Protein AF-A0A3C0J3X7-F1 (afdb_monomer)

Solvent-accessible surface area (backbone atoms only — not comparable to full-atom values): 4859 Å² total; per-residue (Å²): 119,55,58,68,46,19,33,42,76,44,82,90,78,36,80,41,76,42,67,71,46,36,73,70,32,56,69,66,59,51,42,55,39,64,39,65,88,84,10,58,47,42,49,50,49,54,52,52,50,52,51,50,52,53,57,64,51,56,64,65,56,34,42,99,85,72,44,60,26,70,75,58,43,52,53,54,50,54,56,60,69,70,74,115

Structure (mmCIF, N/CA/C/O backbone):
data_AF-A0A3C0J3X7-F1
#
_entry.id   AF-A0A3C0J3X7-F1
#
loop_
_atom_site.group_PDB
_atom_site.id
_atom_site.type_symbol
_atom_site.label_atom_id
_atom_site.label_alt_id
_atom_site.label_comp_id
_atom_site.label_asym_id
_atom_site.label_entity_id
_atom_site.label_seq_id
_atom_site.pdbx_PDB_ins_code
_atom_site.Cartn_x
_atom_site.Cartn_y
_atom_site.Cartn_z
_atom_site.occupancy
_atom_site.B_iso_or_equiv
_atom_site.auth_seq_id
_atom_site.auth_comp_id
_atom_site.auth_asym_id
_atom_site.auth_atom_id
_atom_site.pdbx_PDB_model_num
ATOM 1 N N . MET A 1 1 ? -3.951 -7.887 6.365 1.00 81.56 1 MET A N 1
ATOM 2 C CA . MET A 1 1 ? -3.047 -6.744 6.649 1.00 81.56 1 MET A CA 1
ATOM 3 C C . MET A 1 1 ? -3.783 -5.437 6.390 1.00 81.56 1 MET A C 1
ATOM 5 O O . MET A 1 1 ? -4.042 -4.747 7.358 1.00 81.56 1 MET A O 1
ATOM 9 N N . LEU A 1 2 ? -4.230 -5.172 5.155 1.00 89.62 2 LEU A N 1
ATOM 10 C CA . LEU A 1 2 ? -5.118 -4.040 4.821 1.00 89.62 2 LEU A CA 1
ATOM 11 C C . LEU A 1 2 ? -6.533 -4.182 5.411 1.00 89.62 2 LEU A C 1
ATOM 13 O O . LEU A 1 2 ? -7.101 -3.218 5.907 1.00 89.62 2 LEU A O 1
ATOM 17 N N . SER A 1 3 ? -7.055 -5.408 5.479 1.00 90.38 3 SER A N 1
ATOM 18 C CA . SER A 1 3 ? -8.383 -5.681 6.052 1.00 90.38 3 SER A CA 1
ATOM 19 C C . SER A 1 3 ? -8.533 -5.255 7.513 1.00 90.38 3 SER A C 1
ATOM 21 O O . SER A 1 3 ? -9.639 -4.970 7.954 1.00 90.38 3 SER A O 1
ATOM 23 N N . LYS A 1 4 ? -7.423 -5.164 8.262 1.00 89.31 4 LYS A N 1
ATOM 24 C CA . LYS A 1 4 ? -7.421 -4.716 9.664 1.00 89.31 4 LYS A CA 1
ATOM 25 C C . LYS A 1 4 ? -7.769 -3.234 9.823 1.00 89.31 4 LYS A C 1
ATOM 27 O O . LYS A 1 4 ? -8.157 -2.834 10.910 1.00 89.31 4 LYS A O 1
ATOM 32 N N . ILE A 1 5 ? -7.606 -2.446 8.763 1.00 94.06 5 ILE A N 1
ATOM 33 C CA . ILE A 1 5 ? -7.941 -1.021 8.733 1.00 94.06 5 ILE A CA 1
ATOM 34 C C . ILE A 1 5 ? -9.168 -0.750 7.852 1.00 94.06 5 ILE A C 1
ATOM 36 O O . ILE A 1 5 ? -9.317 0.346 7.341 1.00 94.06 5 ILE A O 1
ATOM 40 N N . GLY A 1 6 ? -10.017 -1.750 7.598 1.00 93.81 6 GLY A N 1
ATOM 41 C CA . GLY A 1 6 ? -11.214 -1.562 6.772 1.00 93.81 6 GLY A CA 1
ATOM 42 C C . GLY A 1 6 ? -10.951 -1.450 5.266 1.00 93.81 6 GLY A C 1
ATOM 43 O O . GLY A 1 6 ? -11.827 -1.003 4.538 1.00 93.81 6 GLY A O 1
ATOM 44 N N . ILE A 1 7 ? -9.773 -1.854 4.769 1.00 95.56 7 ILE A N 1
ATOM 45 C CA . ILE A 1 7 ? -9.470 -1.878 3.327 1.00 95.56 7 ILE A CA 1
ATOM 46 C C . ILE A 1 7 ? -9.400 -3.324 2.834 1.00 95.56 7 ILE A C 1
ATOM 48 O O . ILE A 1 7 ? -8.597 -4.121 3.323 1.00 95.56 7 ILE A O 1
ATOM 52 N N . THR A 1 8 ? -10.186 -3.672 1.821 1.00 94.62 8 THR A N 1
ATOM 53 C CA . THR A 1 8 ? -10.194 -5.018 1.228 1.00 94.62 8 THR A CA 1
ATOM 54 C C . THR A 1 8 ? -9.963 -4.973 -0.279 1.00 94.62 8 THR A C 1
ATOM 56 O O . THR A 1 8 ? -10.053 -3.919 -0.903 1.00 94.62 8 THR A O 1
ATOM 59 N N . VAL A 1 9 ? -9.588 -6.115 -0.863 1.00 93.50 9 VAL A N 1
ATOM 60 C CA . VAL A 1 9 ? -9.456 -6.261 -2.317 1.00 93.50 9 VAL A CA 1
ATOM 61 C C . VAL A 1 9 ? -10.727 -6.928 -2.821 1.00 93.50 9 VAL A C 1
ATOM 63 O O . VAL A 1 9 ? -10.945 -8.115 -2.579 1.00 93.50 9 VAL A O 1
ATOM 66 N N . GLY A 1 10 ? -11.563 -6.136 -3.477 1.00 91.75 10 GLY A N 1
ATOM 67 C CA . GLY A 1 10 ? -12.837 -6.551 -4.035 1.00 91.75 10 GLY A CA 1
ATOM 68 C C . GLY A 1 10 ? -12.725 -7.088 -5.457 1.00 91.75 10 GLY A C 1
ATOM 69 O O . GLY A 1 10 ? -11.654 -7.462 -5.957 1.00 91.75 10 GLY A O 1
ATOM 70 N N . LYS A 1 11 ? -13.864 -7.118 -6.152 1.00 94.06 11 LYS A N 1
ATOM 71 C CA . LYS A 1 11 ? -13.942 -7.675 -7.507 1.00 94.06 11 LYS A CA 1
ATOM 72 C C . LYS A 1 11 ? -13.091 -6.859 -8.486 1.00 94.06 11 LYS A C 1
ATOM 74 O O . LYS A 1 11 ? -13.135 -5.631 -8.517 1.00 94.06 11 LYS A O 1
ATOM 79 N N . GLY A 1 12 ? -12.328 -7.557 -9.327 1.00 94.31 12 GLY A N 1
ATOM 80 C CA . GLY A 1 12 ? -11.455 -6.917 -10.315 1.00 94.31 12 GLY A CA 1
ATOM 81 C C . GLY A 1 12 ? -10.228 -6.235 -9.703 1.00 94.31 12 GLY A C 1
ATOM 82 O O . GLY A 1 12 ? -9.725 -5.280 -10.286 1.00 94.31 12 GLY A O 1
ATOM 83 N N . ASN A 1 13 ? -9.760 -6.707 -8.541 1.00 93.56 13 ASN A N 1
ATOM 84 C CA . ASN A 1 13 ? -8.584 -6.188 -7.831 1.00 93.56 13 ASN A CA 1
ATOM 85 C C . ASN A 1 13 ? -8.693 -4.710 -7.424 1.00 93.56 13 ASN A C 1
ATOM 87 O O . ASN A 1 13 ? -7.680 -4.031 -7.252 1.00 93.56 13 ASN A O 1
ATOM 91 N N . LYS A 1 14 ? -9.918 -4.200 -7.274 1.00 94.88 14 LYS A N 1
ATOM 92 C CA . LYS A 1 14 ? -10.161 -2.847 -6.774 1.00 94.88 14 LYS A CA 1
ATOM 93 C C . LYS A 1 14 ? -10.125 -2.835 -5.254 1.00 94.88 14 LYS A C 1
ATOM 95 O O . LYS A 1 14 ? -10.484 -3.818 -4.613 1.00 94.88 14 LYS A O 1
ATOM 100 N N . LEU A 1 15 ? -9.691 -1.717 -4.689 1.00 94.12 15 LEU A N 1
ATOM 101 C CA . LEU A 1 15 ? -9.755 -1.512 -3.249 1.00 94.12 15 LEU A CA 1
ATOM 102 C C . LEU A 1 15 ? -11.174 -1.095 -2.866 1.00 94.12 15 LEU A C 1
ATOM 104 O O . LEU A 1 15 ? -11.722 -0.159 -3.446 1.00 94.12 15 LEU A O 1
ATOM 108 N N . GLU A 1 16 ? -11.742 -1.795 -1.894 1.00 95.06 16 GLU A N 1
ATOM 109 C CA . GLU A 1 16 ? -13.033 -1.489 -1.286 1.00 95.06 16 GLU A CA 1
ATOM 110 C C . GLU A 1 16 ? -12.813 -1.055 0.164 1.00 95.06 16 GLU A C 1
ATOM 112 O O . GLU A 1 16 ? -11.937 -1.586 0.859 1.00 95.06 16 GLU A O 1
ATOM 117 N N . LEU A 1 17 ? -13.592 -0.065 0.598 1.00 95.19 17 LEU A N 1
ATOM 118 C CA . LEU A 1 17 ? -13.445 0.594 1.888 1.00 95.19 17 LEU A CA 1
ATOM 119 C C . LEU A 1 17 ? -14.687 0.353 2.742 1.00 95.19 17 LEU A C 1
ATOM 121 O O . LEU A 1 17 ? -15.794 0.715 2.351 1.00 95.19 17 LEU A O 1
ATOM 125 N N . ASP A 1 18 ? -14.479 -0.210 3.923 1.00 95.88 18 ASP A N 1
ATOM 126 C CA . ASP A 1 18 ? -15.457 -0.217 5.002 1.00 95.88 18 ASP A CA 1
ATOM 127 C C . ASP A 1 18 ? -15.177 0.994 5.901 1.00 95.88 18 ASP A C 1
ATOM 129 O O . ASP A 1 18 ? -14.215 1.006 6.673 1.00 95.88 18 ASP A O 1
ATOM 133 N N . GLU A 1 19 ? -15.996 2.039 5.771 1.00 94.75 19 GLU A N 1
ATOM 134 C CA . GLU A 1 19 ? -15.821 3.287 6.520 1.00 94.75 19 GLU A CA 1
ATOM 135 C C . GLU A 1 19 ? -15.907 3.104 8.037 1.00 94.75 19 GLU A C 1
ATOM 137 O O . GLU A 1 19 ? -15.190 3.775 8.784 1.00 94.75 19 GLU A O 1
ATOM 142 N N . GLU A 1 20 ? -16.783 2.219 8.506 1.00 95.06 20 GLU A N 1
ATOM 143 C CA . GLU A 1 20 ? -16.994 1.992 9.932 1.00 95.06 20 GLU A CA 1
ATOM 144 C C . GLU A 1 20 ? -15.790 1.274 10.537 1.00 95.06 20 GLU A C 1
ATOM 146 O O . GLU A 1 20 ? -15.304 1.654 11.606 1.00 95.06 20 GLU A O 1
ATOM 151 N N . ALA A 1 21 ? -15.268 0.267 9.835 1.00 93.75 21 ALA A N 1
ATOM 152 C CA . ALA A 1 21 ? -14.045 -0.416 10.232 1.00 93.75 21 ALA A CA 1
ATOM 153 C C . ALA A 1 21 ? -12.818 0.507 10.145 1.00 93.75 21 ALA A C 1
ATOM 155 O 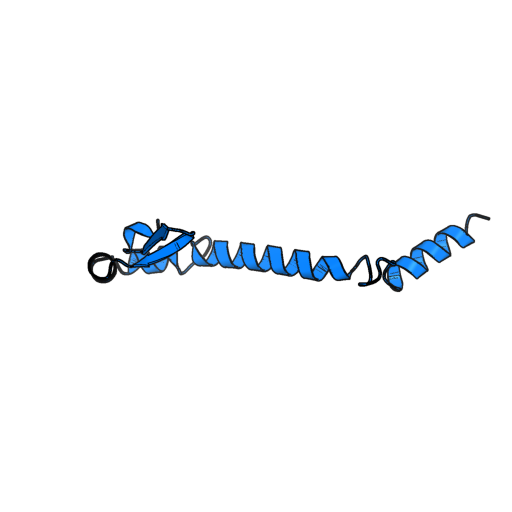O . ALA A 1 21 ? -11.972 0.473 11.038 1.00 93.75 21 ALA A O 1
ATOM 156 N N . LEU A 1 22 ? -12.733 1.364 9.121 1.00 94.19 22 LEU A N 1
ATOM 157 C CA . LEU A 1 22 ? -11.638 2.322 8.945 1.00 94.19 22 LEU A CA 1
ATOM 158 C C . LEU A 1 22 ? -11.580 3.336 10.097 1.00 94.19 22 LEU A C 1
ATOM 160 O O . LEU A 1 22 ? -10.507 3.570 10.646 1.00 94.19 22 LEU A O 1
ATOM 164 N N . LYS A 1 23 ? -12.724 3.914 10.490 1.00 94.44 23 LYS A N 1
ATOM 165 C CA . LYS A 1 23 ? -12.806 4.901 11.586 1.00 94.44 23 LYS A CA 1
ATOM 166 C C . LYS A 1 23 ? -12.484 4.293 12.953 1.00 94.44 23 LYS A C 1
ATOM 168 O O . LYS A 1 23 ? -11.957 4.987 13.817 1.00 94.44 23 LYS A O 1
ATOM 173 N N . LYS A 1 24 ? -12.811 3.012 13.156 1.00 94.75 24 LYS A N 1
ATOM 174 C CA . LYS A 1 24 ? -12.547 2.275 14.406 1.00 94.75 24 LYS A CA 1
ATOM 175 C C . LYS A 1 24 ? -11.130 1.713 14.483 1.00 94.75 24 LYS A C 1
ATOM 177 O O . LYS A 1 24 ? -10.693 1.323 15.563 1.00 94.75 24 LYS A O 1
ATOM 182 N N . ALA A 1 25 ? -10.436 1.618 13.354 1.00 94.12 25 ALA A N 1
ATOM 183 C CA . ALA A 1 25 ? -9.102 1.057 13.309 1.00 94.12 25 ALA A CA 1
ATOM 184 C C . ALA A 1 25 ? -8.088 1.957 14.023 1.00 94.12 25 ALA A C 1
ATOM 186 O O . ALA A 1 25 ? -8.140 3.184 13.964 1.00 94.12 25 ALA A O 1
ATOM 187 N N . ASP A 1 26 ? -7.130 1.321 14.688 1.00 94.69 26 ASP A N 1
ATOM 188 C CA . ASP A 1 26 ? -6.144 2.033 15.486 1.00 94.69 26 ASP A CA 1
ATOM 189 C C . ASP A 1 26 ? -5.101 2.762 14.618 1.00 94.69 26 ASP A C 1
ATOM 191 O O . ASP A 1 26 ? -4.566 2.206 13.653 1.00 94.69 26 ASP A O 1
ATOM 195 N N . ILE A 1 27 ? -4.745 3.991 15.007 1.00 92.94 27 ILE A N 1
ATOM 196 C CA . ILE A 1 27 ? -3.796 4.850 14.277 1.00 92.94 27 ILE A CA 1
ATOM 197 C C . ILE A 1 27 ? -2.417 4.187 14.144 1.00 92.94 27 ILE A C 1
ATOM 199 O O . ILE A 1 27 ? -1.744 4.368 13.124 1.00 92.94 27 ILE A O 1
ATOM 203 N N . SER A 1 28 ? -1.978 3.392 15.127 1.00 93.00 28 SER A N 1
ATOM 204 C CA . SER A 1 28 ? -0.699 2.680 15.019 1.00 93.00 28 SER A CA 1
ATOM 205 C C . SER A 1 28 ? -0.719 1.652 13.888 1.00 93.00 28 SER A C 1
ATOM 207 O O . SER A 1 28 ? 0.283 1.506 13.190 1.00 93.00 28 SER A O 1
ATOM 209 N N . SER A 1 29 ? -1.874 1.035 13.611 1.00 92.62 29 SER A N 1
ATOM 210 C CA . SER A 1 29 ? -2.030 0.100 12.492 1.00 92.62 29 SER A CA 1
ATOM 211 C C . SER A 1 29 ? -1.825 0.802 11.150 1.00 92.62 29 SER A C 1
ATOM 213 O O . SER A 1 29 ? -1.136 0.269 10.279 1.00 92.62 29 SER A O 1
ATOM 215 N N . PHE A 1 30 ? -2.345 2.023 10.993 1.00 92.88 30 PHE A N 1
ATOM 216 C CA . PHE A 1 30 ? -2.087 2.836 9.801 1.00 92.88 30 PHE A CA 1
ATOM 217 C C . PHE A 1 30 ? -0.611 3.192 9.672 1.00 92.88 30 PHE A C 1
ATOM 219 O O . PHE A 1 30 ? -0.046 3.050 8.588 1.00 92.88 30 PHE A O 1
ATOM 226 N N . LYS A 1 31 ? 0.034 3.598 10.773 1.00 93.56 31 LYS A N 1
ATOM 227 C CA . LYS A 1 31 ? 1.469 3.898 10.771 1.00 93.56 31 LYS A CA 1
ATOM 228 C C . LYS A 1 31 ? 2.284 2.678 10.361 1.00 93.56 31 LYS A C 1
ATOM 230 O O . LYS A 1 31 ? 3.078 2.794 9.441 1.00 93.56 31 LYS A O 1
ATOM 235 N N . THR A 1 32 ? 2.059 1.505 10.943 1.00 93.19 32 THR A N 1
ATOM 236 C CA . THR A 1 32 ? 2.790 0.283 10.567 1.00 93.19 32 THR A CA 1
ATOM 237 C C . THR A 1 32 ? 2.568 -0.118 9.104 1.00 93.19 32 THR A C 1
ATOM 239 O O . THR A 1 32 ? 3.469 -0.663 8.466 1.00 93.19 32 THR A O 1
ATOM 242 N N . LEU A 1 33 ? 1.376 0.128 8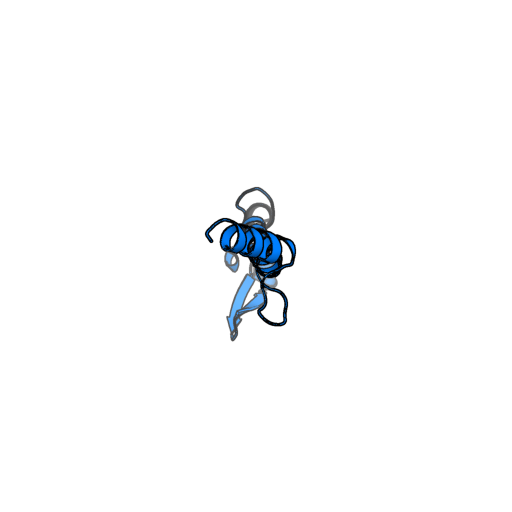.553 1.00 93.56 33 LEU A N 1
ATOM 243 C CA . LEU A 1 33 ? 1.051 -0.241 7.174 1.00 93.56 33 LEU A CA 1
ATOM 244 C C . LEU A 1 33 ? 1.598 0.745 6.141 1.00 93.56 33 LEU A C 1
ATOM 246 O O . LEU A 1 33 ? 2.123 0.312 5.116 1.00 93.56 33 LEU A O 1
ATOM 250 N N . PHE A 1 34 ? 1.474 2.046 6.385 1.00 93.94 34 PHE A N 1
ATOM 251 C CA . PHE A 1 34 ? 1.771 3.074 5.386 1.00 93.94 34 PHE A CA 1
ATOM 252 C C . PHE A 1 34 ? 3.051 3.858 5.655 1.00 93.94 34 PHE A C 1
ATOM 254 O O . PHE A 1 34 ? 3.492 4.606 4.789 1.00 93.94 34 PHE A O 1
ATOM 261 N N . THR A 1 35 ? 3.655 3.704 6.831 1.00 92.19 35 THR A N 1
ATOM 262 C CA . THR A 1 35 ? 4.851 4.452 7.222 1.00 92.19 35 THR A CA 1
ATOM 263 C C . THR A 1 35 ? 5.925 3.525 7.782 1.00 92.19 35 THR A C 1
ATOM 265 O O . THR A 1 35 ? 5.641 2.465 8.335 1.00 92.19 35 THR A O 1
ATOM 268 N N . GLY A 1 36 ? 7.182 3.937 7.648 1.00 91.25 36 GLY A N 1
ATOM 269 C CA . GLY A 1 36 ? 8.325 3.178 8.145 1.00 91.25 36 GLY A CA 1
ATOM 270 C C . GLY A 1 36 ? 8.858 2.134 7.1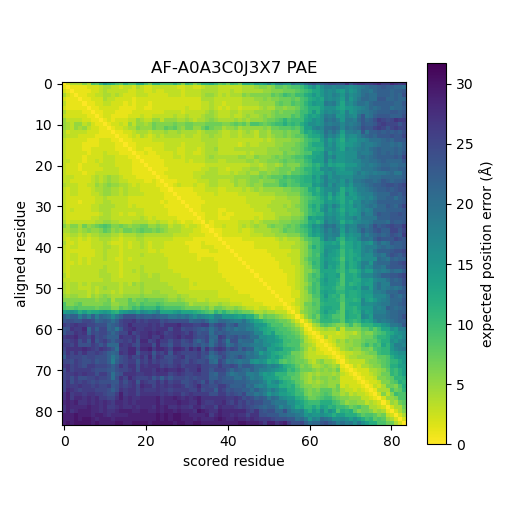64 1.00 91.25 36 GLY A C 1
ATOM 271 O O . GLY A 1 36 ? 8.247 1.810 6.141 1.00 91.25 36 GLY A O 1
ATOM 272 N N . HIS A 1 37 ? 10.045 1.633 7.497 1.00 90.75 37 HIS A N 1
ATOM 273 C CA . HIS A 1 37 ? 10.790 0.681 6.685 1.00 90.75 37 HIS A CA 1
ATOM 274 C C . HIS A 1 37 ? 10.081 -0.675 6.620 1.00 90.75 37 HIS A C 1
ATOM 276 O O . HIS A 1 37 ? 9.592 -1.176 7.635 1.00 90.75 37 HIS A O 1
ATOM 282 N N . ASN A 1 38 ? 10.041 -1.282 5.431 1.00 90.75 38 ASN A N 1
ATOM 283 C CA . ASN A 1 38 ? 9.410 -2.577 5.172 1.00 90.75 38 ASN A CA 1
ATOM 284 C C . ASN A 1 38 ? 7.883 -2.602 5.413 1.00 90.75 38 ASN A C 1
ATOM 286 O O . ASN A 1 38 ? 7.268 -3.678 5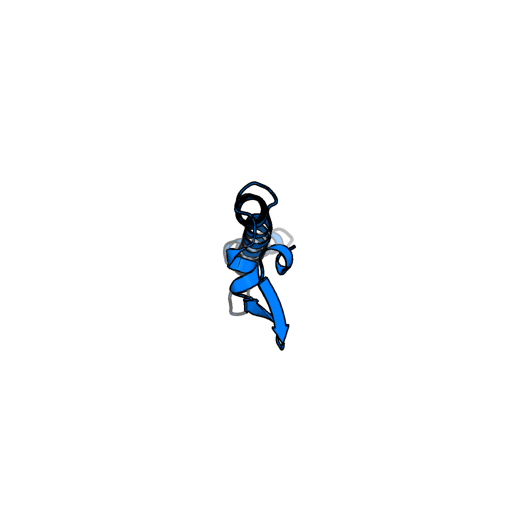.458 1.00 90.75 38 ASN A O 1
ATOM 290 N N . SER A 1 39 ? 7.269 -1.423 5.544 1.00 94.44 39 SER A N 1
ATOM 291 C CA . SER A 1 39 ? 5.819 -1.240 5.551 1.00 94.44 39 SER A CA 1
ATOM 292 C C . SER A 1 39 ? 5.209 -1.642 4.203 1.00 94.44 39 SER A C 1
ATOM 294 O O . SER A 1 39 ? 5.908 -1.908 3.220 1.00 94.44 39 SER A O 1
ATOM 296 N N . PHE A 1 40 ? 3.882 -1.725 4.136 1.00 93.81 40 PHE A N 1
ATOM 297 C CA . PHE A 1 40 ? 3.202 -2.079 2.892 1.00 93.81 40 PHE A CA 1
ATOM 298 C C . PHE A 1 40 ? 3.456 -1.033 1.799 1.00 93.81 40 PHE A C 1
ATOM 300 O O . PHE A 1 40 ? 3.810 -1.399 0.679 1.00 93.81 40 PHE A O 1
ATOM 307 N N . ALA A 1 41 ? 3.341 0.257 2.132 1.00 94.00 41 ALA A N 1
ATOM 308 C CA . ALA A 1 41 ? 3.609 1.344 1.189 1.00 94.00 41 ALA A CA 1
ATOM 309 C C . ALA A 1 41 ? 5.070 1.362 0.710 1.00 94.00 41 ALA A C 1
ATOM 311 O O . ALA A 1 41 ? 5.322 1.567 -0.479 1.00 94.00 41 ALA A O 1
ATOM 312 N N . ASP A 1 42 ? 6.022 1.087 1.607 1.00 96.31 42 ASP A N 1
ATOM 313 C CA . ASP A 1 42 ? 7.447 1.000 1.270 1.00 96.31 42 ASP A CA 1
ATOM 314 C C . ASP A 1 42 ? 7.708 -0.131 0.264 1.00 96.31 42 ASP A C 1
ATOM 316 O O . ASP A 1 42 ? 8.268 0.095 -0.805 1.00 96.31 42 ASP A O 1
ATOM 320 N N . LYS A 1 43 ? 7.171 -1.332 0.515 1.00 95.75 43 LYS A N 1
ATOM 321 C CA . LYS A 1 43 ? 7.293 -2.478 -0.406 1.00 95.75 43 LYS A CA 1
ATOM 322 C C . LYS A 1 43 ? 6.695 -2.206 -1.784 1.00 95.75 43 LYS A C 1
ATOM 324 O O . LYS A 1 43 ? 7.288 -2.583 -2.797 1.00 95.75 43 LYS A O 1
ATOM 329 N N . VAL A 1 44 ? 5.528 -1.560 -1.837 1.00 95.12 44 VAL A N 1
ATOM 330 C CA . VAL A 1 44 ? 4.902 -1.156 -3.106 1.00 95.12 44 VAL A CA 1
ATOM 331 C C . VAL A 1 44 ? 5.800 -0.164 -3.846 1.00 95.12 44 VAL A C 1
ATOM 333 O O 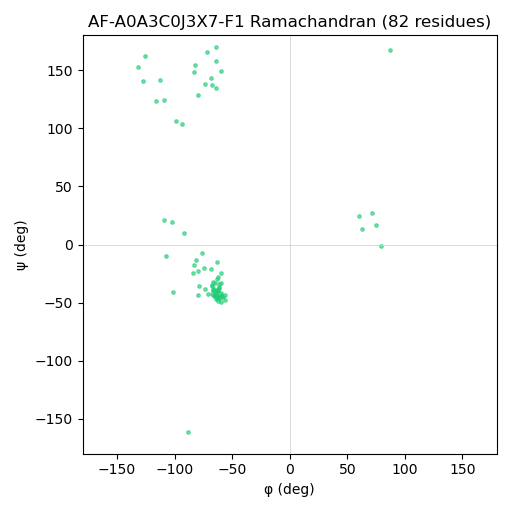. VAL A 1 44 ? 6.047 -0.342 -5.038 1.00 95.12 44 VAL A O 1
ATOM 336 N N . SER A 1 45 ? 6.357 0.818 -3.136 1.00 96.25 45 SER A N 1
ATOM 337 C CA . SER A 1 45 ? 7.269 1.820 -3.699 1.00 96.25 45 SER A CA 1
ATOM 338 C C . SER A 1 45 ? 8.561 1.187 -4.225 1.00 96.25 45 SER A C 1
ATOM 340 O O . SER A 1 45 ? 8.961 1.457 -5.356 1.00 96.25 45 SER A O 1
ATOM 342 N N . MET A 1 46 ? 9.171 0.273 -3.465 1.00 96.50 46 MET A N 1
ATOM 343 C CA . MET A 1 46 ? 10.344 -0.498 -3.890 1.00 96.50 46 MET A CA 1
ATOM 344 C C . MET A 1 46 ? 10.059 -1.301 -5.161 1.00 96.50 46 MET A C 1
ATOM 346 O O . MET A 1 46 ? 10.859 -1.299 -6.098 1.00 96.50 46 MET A O 1
ATOM 350 N N . LYS A 1 47 ? 8.903 -1.975 -5.227 1.00 96.44 47 LYS A N 1
ATOM 351 C CA . LYS A 1 47 ? 8.515 -2.745 -6.412 1.00 96.44 47 LYS A CA 1
ATOM 352 C C . LYS A 1 47 ? 8.281 -1.839 -7.618 1.00 96.44 47 LYS A C 1
ATOM 354 O O . LYS A 1 47 ? 8.764 -2.155 -8.704 1.00 96.44 47 LYS A O 1
ATOM 359 N N . ALA A 1 48 ? 7.583 -0.720 -7.435 1.00 95.69 48 ALA A N 1
ATOM 360 C CA . ALA A 1 48 ? 7.357 0.261 -8.490 1.00 95.69 48 ALA A CA 1
ATOM 361 C C . ALA A 1 48 ? 8.684 0.827 -9.017 1.00 95.69 48 ALA A C 1
ATOM 363 O O . ALA A 1 48 ? 8.894 0.878 -10.227 1.00 95.69 48 ALA A O 1
ATOM 364 N N . ASN A 1 49 ? 9.620 1.160 -8.124 1.00 95.12 49 ASN A N 1
ATOM 365 C CA . ASN A 1 49 ? 10.951 1.632 -8.496 1.00 95.12 49 ASN A CA 1
ATOM 366 C C . ASN A 1 49 ? 11.760 0.558 -9.244 1.00 95.12 49 ASN A C 1
ATOM 368 O O . ASN A 1 49 ? 12.401 0.852 -10.249 1.00 95.12 49 ASN A O 1
ATOM 372 N N . SER A 1 50 ? 11.682 -0.706 -8.816 1.00 94.19 50 SER A N 1
ATOM 373 C CA . SER A 1 50 ? 12.297 -1.833 -9.528 1.00 94.19 50 SER A CA 1
ATOM 374 C C . SER A 1 50 ? 11.761 -1.970 -10.959 1.00 94.19 50 SER A C 1
ATOM 376 O O . SER A 1 50 ? 12.553 -2.128 -11.888 1.00 94.19 50 SER A O 1
ATOM 378 N N . ILE A 1 51 ? 10.442 -1.850 -11.150 1.00 92.25 51 ILE A N 1
ATOM 379 C CA . ILE A 1 51 ? 9.810 -1.878 -12.478 1.00 92.25 51 ILE A CA 1
ATOM 380 C C . ILE A 1 51 ? 10.267 -0.680 -13.315 1.00 92.25 51 ILE A C 1
ATOM 382 O O . ILE A 1 51 ? 10.684 -0.858 -14.458 1.00 92.25 51 ILE A O 1
ATOM 386 N N . PHE A 1 52 ? 10.245 0.524 -12.738 1.00 89.44 52 PHE A N 1
ATOM 387 C CA . PHE A 1 52 ? 10.708 1.743 -13.398 1.00 89.44 52 PHE A CA 1
ATOM 388 C C . PHE A 1 52 ? 12.157 1.611 -13.881 1.00 89.44 52 PHE A C 1
ATOM 390 O O . PHE A 1 52 ? 12.446 1.871 -15.045 1.00 89.44 52 PHE A O 1
ATOM 397 N N . ASN A 1 53 ? 13.060 1.127 -13.027 1.00 87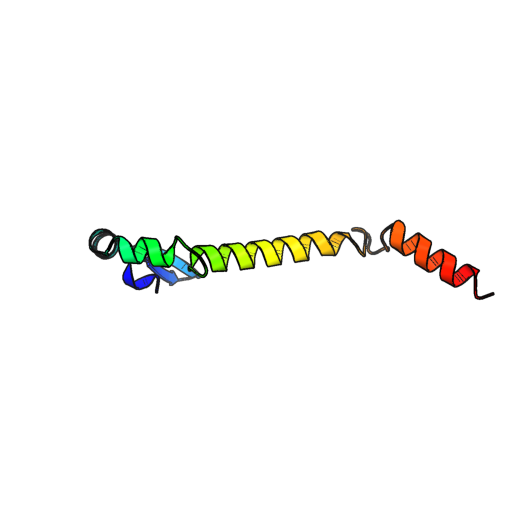.38 53 ASN A N 1
ATOM 398 C CA . ASN A 1 53 ? 14.464 0.940 -13.384 1.00 87.38 53 ASN A CA 1
ATOM 399 C C . ASN A 1 53 ? 14.660 -0.136 -14.459 1.00 87.38 53 ASN A C 1
ATOM 401 O O . ASN A 1 53 ? 15.504 0.027 -15.336 1.00 87.38 53 ASN A O 1
ATOM 405 N N . ALA A 1 54 ? 13.898 -1.233 -14.418 1.00 86.00 54 ALA A N 1
ATOM 406 C CA . ALA A 1 54 ? 13.956 -2.264 -15.454 1.00 86.00 54 ALA A CA 1
ATOM 407 C C . ALA A 1 54 ? 13.495 -1.722 -16.820 1.00 86.00 54 ALA A C 1
ATOM 409 O O . ALA A 1 54 ? 14.148 -1.962 -17.839 1.00 86.00 54 ALA A O 1
ATOM 410 N N . ALA A 1 55 ? 12.420 -0.931 -16.836 1.00 82.25 55 ALA A N 1
ATOM 411 C CA . ALA A 1 55 ? 11.941 -0.258 -18.038 1.00 82.25 55 ALA A CA 1
ATOM 412 C C . ALA A 1 55 ? 12.954 0.780 -18.553 1.00 82.25 55 ALA A C 1
ATOM 414 O O . ALA A 1 55 ? 13.279 0.787 -19.737 1.00 82.25 55 ALA A O 1
ATOM 415 N N . ALA A 1 56 ? 13.530 1.596 -17.664 1.00 80.19 56 ALA A N 1
ATOM 416 C CA . ALA A 1 56 ? 14.549 2.583 -18.019 1.00 80.19 56 ALA A CA 1
ATOM 417 C C . ALA A 1 56 ? 15.834 1.945 -18.575 1.00 80.19 56 ALA A C 1
ATOM 419 O O . ALA A 1 56 ? 16.505 2.541 -19.406 1.00 80.19 56 ALA A O 1
ATOM 420 N N . ARG A 1 57 ? 16.182 0.723 -18.152 1.00 72.06 57 ARG A N 1
ATOM 421 C CA . ARG A 1 57 ? 17.343 -0.019 -18.676 1.00 72.06 57 ARG A CA 1
ATOM 422 C C . ARG A 1 57 ? 17.081 -0.693 -20.021 1.00 72.06 57 ARG A C 1
ATOM 424 O O . ARG A 1 57 ? 18.029 -0.931 -20.762 1.00 72.06 57 ARG A O 1
ATOM 431 N N . THR A 1 58 ? 15.822 -0.960 -20.367 1.00 62.53 58 THR A N 1
ATOM 432 C CA . THR A 1 58 ? 15.450 -1.544 -21.669 1.00 62.53 58 THR A CA 1
ATOM 433 C C . THR A 1 58 ? 15.822 -0.629 -22.844 1.00 62.53 58 THR A C 1
ATOM 435 O O . THR A 1 58 ? 16.154 -1.127 -23.916 1.00 62.53 58 THR A O 1
ATOM 438 N N . SER A 1 59 ? 15.873 0.693 -22.649 1.00 61.12 59 SER A N 1
ATOM 439 C CA . SER A 1 59 ? 16.325 1.643 -23.680 1.00 61.12 59 SER A CA 1
ATOM 440 C C . SER A 1 59 ? 17.850 1.687 -23.873 1.00 61.12 59 SER A C 1
ATOM 442 O O . SER A 1 59 ? 18.335 2.359 -24.784 1.00 61.12 59 SER A O 1
ATOM 444 N N . GLY A 1 60 ? 18.622 0.995 -23.025 1.00 65.62 60 GLY A N 1
ATOM 445 C CA . GLY A 1 60 ? 20.084 1.049 -23.027 1.00 65.62 60 GLY A CA 1
ATOM 446 C C . GLY A 1 60 ? 20.760 0.112 -24.028 1.00 65.62 60 GLY A C 1
ATOM 447 O O . GLY A 1 60 ? 21.878 0.396 -24.439 1.00 65.62 60 GLY A O 1
ATOM 448 N N . THR A 1 61 ? 20.116 -0.984 -24.436 1.00 69.00 61 THR A N 1
ATOM 449 C CA . THR A 1 61 ? 20.738 -1.988 -25.324 1.00 69.00 61 THR A CA 1
ATOM 450 C C . THR A 1 61 ? 20.271 -1.847 -26.769 1.00 69.00 61 THR A C 1
ATOM 452 O O . THR A 1 61 ? 21.096 -1.912 -27.678 1.00 69.00 61 THR A O 1
ATOM 455 N N . TYR A 1 62 ? 18.978 -1.592 -26.984 1.00 64.62 62 TYR A N 1
ATOM 456 C CA . TYR A 1 62 ? 18.369 -1.502 -28.311 1.00 64.62 62 TYR A CA 1
ATOM 457 C C . TYR A 1 62 ? 17.591 -0.188 -28.477 1.00 64.62 62 TYR A C 1
ATOM 459 O O . TYR A 1 62 ? 16.905 0.267 -27.562 1.00 64.62 62 TYR A O 1
ATOM 467 N N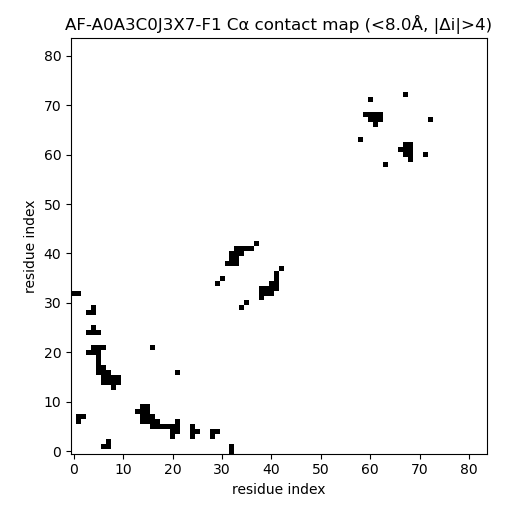 . LYS A 1 63 ? 17.683 0.421 -29.661 1.00 72.06 63 LYS A N 1
ATOM 468 C CA . LYS A 1 63 ? 16.829 1.527 -30.115 1.00 72.06 63 LYS A CA 1
ATOM 469 C C . LYS A 1 63 ? 15.420 1.003 -30.417 1.00 72.06 63 LYS A C 1
ATOM 471 O O . LYS A 1 63 ? 15.222 -0.196 -30.601 1.00 72.06 63 LYS A O 1
ATOM 476 N N . SER A 1 64 ? 14.434 1.896 -30.557 1.00 67.62 64 SER A N 1
ATOM 477 C CA . SER A 1 64 ? 13.042 1.484 -30.833 1.00 67.62 64 SER A CA 1
ATOM 478 C C . SER A 1 64 ? 12.854 0.753 -32.170 1.00 67.62 64 SER A C 1
ATOM 480 O O . SER A 1 64 ? 11.830 0.110 -32.370 1.00 67.62 64 SER A O 1
ATOM 482 N N . ASN A 1 65 ? 13.834 0.827 -33.075 1.00 76.62 65 ASN A N 1
ATOM 483 C CA . ASN A 1 65 ? 13.869 0.094 -34.341 1.00 76.62 65 ASN A CA 1
ATOM 484 C C . ASN A 1 65 ? 14.588 -1.272 -34.244 1.00 76.62 65 ASN A C 1
ATOM 486 O O . ASN A 1 65 ? 14.895 -1.864 -35.274 1.00 76.62 65 ASN A O 1
ATOM 490 N N . GLY A 1 66 ? 14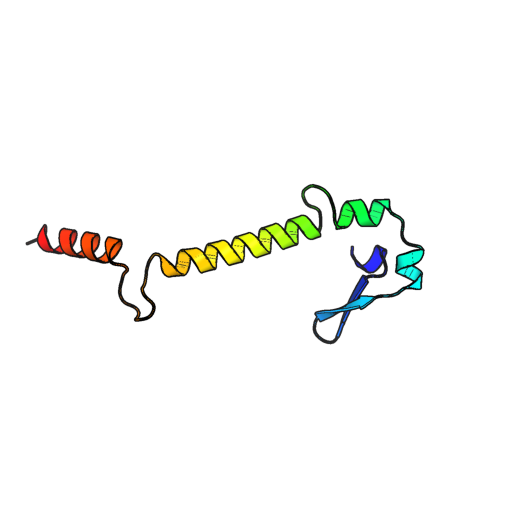.912 -1.748 -33.036 1.00 70.62 66 GLY A N 1
ATOM 491 C CA . GLY A 1 66 ? 15.548 -3.049 -32.803 1.00 70.62 66 GLY A CA 1
ATOM 492 C C . GLY A 1 66 ? 17.061 -3.099 -33.051 1.00 70.62 66 GLY A C 1
ATOM 493 O O . GLY A 1 66 ? 17.670 -4.139 -32.821 1.00 70.62 66 GLY A O 1
ATOM 494 N N . THR A 1 67 ? 17.692 -2.001 -33.482 1.00 76.81 67 THR A N 1
ATOM 495 C CA . THR A 1 67 ? 19.161 -1.927 -33.626 1.00 76.81 67 THR A CA 1
ATOM 496 C C . THR A 1 67 ? 19.845 -1.626 -32.297 1.00 76.81 67 THR A C 1
ATOM 498 O O . THR A 1 67 ? 19.241 -1.009 -31.422 1.00 76.81 67 THR A O 1
ATOM 501 N N . TYR A 1 68 ? 21.107 -2.029 -32.132 1.00 73.00 68 TYR A N 1
ATOM 502 C CA . TYR A 1 68 ? 21.881 -1.687 -30.937 1.00 73.00 68 TYR A CA 1
ATOM 503 C C . TYR A 1 68 ? 22.013 -0.165 -30.760 1.00 73.00 68 TYR A C 1
ATOM 505 O O . TYR A 1 68 ? 22.014 0.605 -31.728 1.00 73.00 68 TYR A O 1
ATOM 513 N N . ASN A 1 69 ? 22.110 0.295 -29.510 1.00 78.38 69 ASN A N 1
ATOM 514 C CA . ASN A 1 69 ? 22.407 1.703 -29.249 1.00 78.38 69 ASN A CA 1
ATOM 515 C C . ASN A 1 69 ? 23.813 2.069 -29.781 1.00 78.38 69 ASN A C 1
A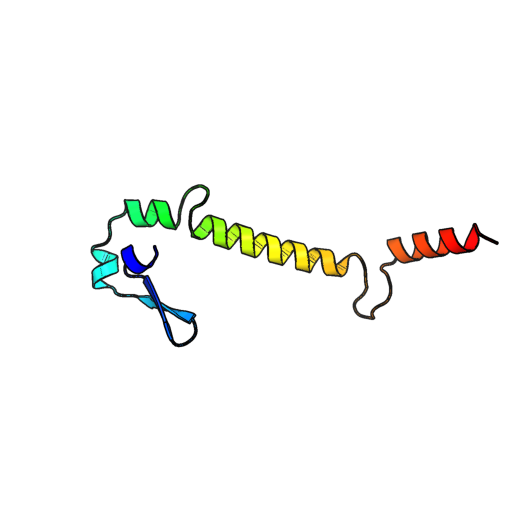TOM 517 O O . ASN A 1 69 ? 24.657 1.197 -29.970 1.00 78.38 69 ASN A O 1
ATOM 521 N N . ASN A 1 70 ? 24.075 3.357 -30.041 1.00 73.81 70 ASN A N 1
ATOM 522 C CA . ASN A 1 70 ? 25.320 3.778 -30.709 1.00 73.81 70 ASN A CA 1
ATOM 523 C C . ASN A 1 70 ? 26.579 3.301 -29.971 1.00 73.81 70 ASN A C 1
ATOM 525 O O . ASN A 1 70 ? 27.482 2.769 -30.603 1.00 73.81 70 ASN A O 1
ATOM 529 N N . ALA A 1 71 ? 26.599 3.414 -28.640 1.00 75.38 71 ALA A N 1
ATOM 530 C CA . ALA A 1 71 ? 27.746 3.012 -27.829 1.00 75.38 71 ALA A CA 1
ATOM 531 C C . ALA A 1 71 ? 28.058 1.507 -27.937 1.00 75.38 71 ALA A C 1
ATOM 533 O O . ALA A 1 71 ? 29.223 1.122 -28.007 1.00 75.38 71 ALA A O 1
ATOM 534 N N . LEU A 1 72 ? 27.033 0.648 -27.979 1.00 72.88 72 LEU A N 1
ATOM 535 C CA . LEU A 1 72 ? 27.217 -0.794 -28.134 1.00 72.88 72 LEU A CA 1
ATOM 536 C C . LEU A 1 72 ? 27.510 -1.173 -29.590 1.00 72.88 72 LEU A C 1
ATOM 538 O O . LEU A 1 72 ? 28.330 -2.052 -29.836 1.00 72.88 72 LEU A O 1
ATOM 542 N N . SER A 1 73 ? 26.901 -0.477 -30.553 1.00 73.38 73 SER A N 1
ATOM 543 C CA . SER A 1 73 ? 27.162 -0.677 -31.981 1.00 73.38 73 SER A CA 1
ATOM 544 C C . SER A 1 73 ? 28.616 -0.352 -32.343 1.00 73.38 73 SER A C 1
ATOM 546 O O . SER A 1 73 ? 29.233 -1.096 -33.098 1.00 73.38 73 SER A O 1
ATOM 548 N N . GLU A 1 74 ? 29.186 0.711 -31.769 1.00 78.12 74 GLU A N 1
ATOM 549 C CA . GLU A 1 74 ? 30.600 1.070 -31.940 1.00 78.12 74 GLU A CA 1
ATOM 550 C C . GLU A 1 74 ? 31.545 0.040 -31.305 1.00 78.12 74 GLU A C 1
ATOM 552 O O . GLU A 1 74 ? 32.570 -0.294 -31.895 1.00 78.12 74 GLU A O 1
ATOM 557 N N . LEU A 1 75 ? 31.205 -0.499 -30.128 1.00 76.81 75 LEU A N 1
ATOM 558 C CA . LEU A 1 75 ? 32.003 -1.542 -29.474 1.00 76.81 75 LEU A CA 1
ATOM 559 C C . LEU A 1 75 ? 32.015 -2.854 -30.271 1.00 76.81 75 LEU A C 1
ATOM 561 O O . LEU A 1 75 ? 33.066 -3.474 -30.415 1.00 76.81 75 LEU A O 1
ATOM 565 N N . VAL A 1 76 ? 30.852 -3.275 -30.777 1.00 75.62 76 VAL A N 1
ATOM 566 C CA . VAL A 1 76 ? 30.722 -4.496 -31.584 1.00 75.62 76 VAL A CA 1
ATOM 567 C C . VAL A 1 76 ? 31.431 -4.326 -32.928 1.00 75.62 76 VAL A C 1
ATOM 569 O O . VAL A 1 76 ? 32.162 -5.224 -33.328 1.00 75.62 76 VAL A O 1
ATOM 572 N N . SER A 1 77 ? 31.295 -3.169 -33.586 1.00 70.06 77 SER A N 1
ATOM 573 C CA . SER A 1 77 ? 31.999 -2.891 -34.848 1.00 70.06 77 SER A CA 1
ATOM 574 C C . SER A 1 77 ? 33.518 -2.943 -34.675 1.00 70.06 77 SER A C 1
ATOM 576 O O . SER A 1 77 ? 34.193 -3.611 -35.446 1.00 70.06 77 SER A O 1
ATOM 578 N N . LYS A 1 78 ? 34.057 -2.317 -33.618 1.00 67.88 78 LYS A N 1
ATOM 579 C CA . LYS A 1 78 ? 35.503 -2.338 -33.338 1.00 67.88 78 LYS A CA 1
ATOM 580 C C . LYS A 1 78 ? 36.047 -3.745 -33.090 1.00 67.88 78 LYS A C 1
ATOM 582 O O . LYS A 1 78 ? 37.155 -4.043 -33.507 1.00 67.88 78 LYS A O 1
ATOM 587 N N . LYS A 1 79 ? 35.273 -4.608 -32.423 1.00 62.00 79 LYS A N 1
ATOM 588 C CA . LYS A 1 79 ? 35.651 -6.010 -32.181 1.00 62.00 79 LYS A CA 1
ATOM 589 C C . LYS A 1 79 ? 35.697 -6.843 -33.461 1.00 62.00 79 LYS A C 1
ATOM 591 O O . LYS A 1 79 ? 36.534 -7.728 -33.549 1.00 62.00 79 LYS A O 1
ATOM 596 N N . VAL A 1 80 ? 34.806 -6.572 -34.415 1.00 61.22 80 VAL A N 1
ATOM 597 C CA . VAL A 1 80 ? 34.771 -7.273 -35.708 1.00 61.22 80 VAL A CA 1
ATOM 598 C C . VAL A 1 80 ? 35.929 -6.830 -36.606 1.00 61.22 80 VAL A C 1
ATOM 600 O O . VAL A 1 80 ? 36.531 -7.670 -37.263 1.00 61.22 80 VAL A O 1
ATOM 603 N N . ASP A 1 81 ? 36.279 -5.541 -36.592 1.00 57.75 81 ASP A N 1
ATOM 604 C CA . ASP A 1 81 ? 37.377 -5.006 -37.410 1.00 57.75 81 ASP A CA 1
ATOM 605 C C . ASP A 1 81 ? 38.781 -5.378 -36.883 1.00 57.75 81 ASP A C 1
ATOM 607 O O . ASP A 1 81 ? 39.744 -5.343 -37.642 1.00 57.75 81 ASP A O 1
ATOM 611 N N . GLU A 1 82 ? 38.921 -5.747 -35.603 1.00 57.75 82 GLU A N 1
ATOM 612 C CA . GLU A 1 82 ? 40.192 -6.222 -35.018 1.00 57.75 82 GLU A CA 1
ATOM 613 C C . GLU A 1 82 ? 40.486 -7.712 -35.292 1.00 57.75 82 GLU A C 1
ATOM 615 O O . GLU A 1 82 ? 41.612 -8.152 -35.064 1.00 57.75 82 GLU A O 1
ATOM 620 N N . GLU A 1 83 ? 39.506 -8.497 -35.757 1.00 54.81 83 GLU A N 1
ATOM 621 C CA . GLU A 1 83 ? 39.613 -9.961 -35.916 1.00 54.81 83 GLU A CA 1
ATOM 622 C C . GLU A 1 83 ? 39.855 -10.427 -37.373 1.00 54.81 83 GLU A C 1
ATOM 624 O O . GLU A 1 83 ? 39.614 -11.595 -37.689 1.00 54.81 83 GLU A O 1
ATOM 629 N N . VAL A 1 84 ? 40.338 -9.539 -38.259 1.00 46.72 84 VAL A N 1
ATOM 630 C CA . VAL A 1 84 ? 40.642 -9.826 -39.684 1.00 46.72 84 VAL A CA 1
ATOM 631 C C . VAL A 1 84 ? 42.141 -9.840 -39.971 1.00 46.72 84 VAL A C 1
ATOM 633 O O . VAL A 1 84 ? 42.831 -8.867 -39.595 1.00 46.72 84 VAL A O 1
#

Secondary structure (DSSP, 8-state):
-GGGGTEEE-GGG-EEE-HHHHHHS-HHHHHHHHSSTT-HHHHHHHHHHHHHHHHHHHTTTB-TTSPBPHHHHHHHHHHHHT--

Foldseek 3Di:
DCVQQQWDQDPPRDIDGDPVSNVPHDPVVVCQQCHDDPHVVNVVVVVVVVVVVVVVCVCQAAPPVGHGDPVVVVVVVVVVVVPD

Radius of gyration: 23.65 Å; Cα contacts (8 Å, |Δi|>4): 61; chains: 1; bounding box: 58×15×55 Å

pLDDT: mean 84.68, std 12.71, range [46.72, 96.5]

Nearest PDB structures (foldseek):
  1on2-assembly1_B  TM=4.186E-01  e=5.138E+00  Bacillus subtilis

Mean predicted aligned error: 11.03 Å

Sequence (84 aa):
MLSKIGITVGKGNKLELDEEALKKADISSFKTLFTGHNSFADKVSMKANSIFNAAARTSGTYKSNGTYNNALSELVSKKVDEEV